Protein AF-A0A6B2E063-F1 (afdb_monomer_lite)

Sequence (108 aa):
MDTFAGAMVYAQRPEQPALLVTELGERGRWMVVFSTLERLAVHAGECDYFATTGADLLELVPPGIGLMVDPDDEHRFPILSRLAQPDVVARAWAQAGERRRREGSTTA

Foldseek 3Di:
DPPQQAAKKKAFQDPDGDFDWDQPDVVFIEGEIESDPVLVCVVPNDGDMDMDGSNVVVVPDAALYKYWYSCPDPPTDIDCVRNDDPVVVVVVVVVVVVVVVVVVVPDD

Secondary structure (DSSP, 8-state):
--TTTTSEEEEE--SSS----EE-GGG-EEEEEBSSHHHHHHHH-S--EEEEEHHHHHHHSPTTEEEEESTTSTT-EEE-TTSPPHHHHHHHHHHHHHHHHHHTTS--

pLDDT: mean 81.48, std 16.95, range [43.59, 97.88]

Radius of gyration: 17.64 Å; chains: 1; bounding box: 60×33×29 Å

Structure (mmCIF, N/CA/C/O backbone):
data_AF-A0A6B2E063-F1
#
_entry.id   AF-A0A6B2E063-F1
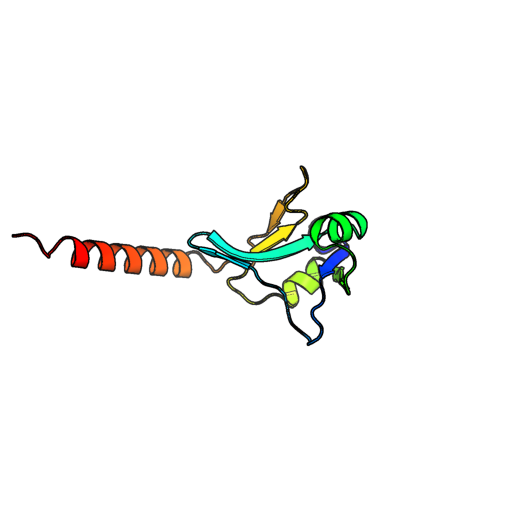#
loop_
_atom_site.group_PDB
_atom_site.id
_atom_site.type_symbol
_atom_site.label_atom_id
_atom_site.label_alt_id
_atom_site.label_comp_id
_atom_site.label_asym_id
_atom_site.label_entity_id
_atom_site.label_seq_id
_atom_site.pdbx_PDB_ins_code
_atom_site.Cartn_x
_atom_site.Cartn_y
_atom_site.Cartn_z
_atom_site.occupancy
_atom_site.B_iso_or_equiv
_atom_site.auth_seq_id
_atom_site.auth_comp_id
_atom_site.auth_asym_id
_atom_site.auth_atom_id
_atom_site.pdbx_PDB_model_num
ATOM 1 N N . MET A 1 1 ? 6.179 -21.708 -3.682 1.00 47.62 1 MET A N 1
ATOM 2 C CA . MET A 1 1 ? 6.403 -20.686 -2.640 1.00 47.62 1 MET A CA 1
ATOM 3 C C . MET A 1 1 ? 5.782 -19.402 -3.147 1.00 47.62 1 MET A C 1
ATOM 5 O O . MET A 1 1 ? 6.082 -19.046 -4.278 1.00 47.62 1 MET A O 1
ATOM 9 N N . ASP A 1 2 ? 4.878 -18.791 -2.377 1.00 69.12 2 ASP A N 1
ATOM 10 C CA . ASP A 1 2 ? 4.179 -17.550 -2.744 1.00 69.12 2 ASP A CA 1
ATOM 11 C C . ASP A 1 2 ? 5.189 -16.413 -2.942 1.00 69.12 2 ASP A C 1
ATOM 13 O O . ASP A 1 2 ? 5.689 -15.846 -1.971 1.00 69.12 2 ASP A O 1
ATOM 17 N N . THR A 1 3 ? 5.506 -16.088 -4.199 1.00 83.81 3 THR A N 1
ATOM 18 C CA . THR A 1 3 ? 6.478 -15.044 -4.567 1.00 83.81 3 THR A CA 1
ATOM 19 C C . THR A 1 3 ? 6.166 -13.707 -3.896 1.00 83.81 3 THR A C 1
ATOM 21 O O . THR A 1 3 ? 7.083 -13.007 -3.485 1.00 83.81 3 THR A O 1
ATOM 24 N N . PHE A 1 4 ? 4.883 -13.380 -3.726 1.00 87.88 4 PHE A N 1
ATOM 25 C CA . PHE A 1 4 ? 4.460 -12.170 -3.029 1.00 87.88 4 PHE A CA 1
ATOM 26 C C . PHE A 1 4 ? 4.702 -12.229 -1.516 1.00 87.88 4 PHE A C 1
ATOM 28 O O . PHE A 1 4 ? 5.192 -11.264 -0.942 1.00 87.88 4 PHE A O 1
ATOM 35 N N . ALA A 1 5 ? 4.380 -13.348 -0.859 1.00 90.50 5 ALA A N 1
ATOM 36 C CA . ALA A 1 5 ? 4.420 -13.445 0.601 1.00 90.50 5 ALA A CA 1
ATOM 37 C C . ALA A 1 5 ? 5.822 -13.161 1.172 1.00 90.50 5 ALA A C 1
ATOM 39 O O . ALA A 1 5 ? 5.945 -12.532 2.217 1.00 90.50 5 ALA A O 1
ATOM 40 N N . GLY A 1 6 ? 6.875 -13.585 0.467 1.00 93.88 6 GLY A N 1
ATOM 41 C CA . GLY A 1 6 ? 8.263 -13.319 0.858 1.00 93.88 6 GLY A CA 1
ATOM 42 C C . GLY A 1 6 ? 8.847 -12.003 0.334 1.00 93.88 6 GLY A C 1
ATOM 43 O O . GLY A 1 6 ? 9.971 -11.665 0.700 1.00 93.88 6 GLY A O 1
ATOM 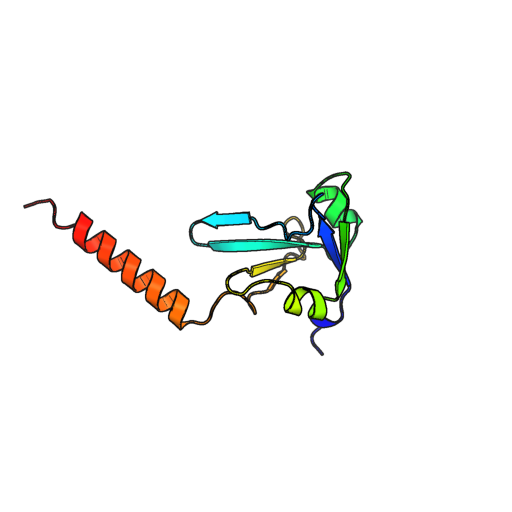44 N N . ALA A 1 7 ? 8.142 -11.278 -0.538 1.00 94.75 7 ALA A N 1
ATOM 45 C CA . ALA A 1 7 ? 8.648 -10.041 -1.119 1.00 94.75 7 ALA A CA 1
ATOM 46 C C . ALA A 1 7 ? 8.505 -8.873 -0.139 1.00 94.75 7 ALA A C 1
ATOM 48 O O . ALA A 1 7 ? 7.505 -8.771 0.574 1.00 94.75 7 ALA A O 1
ATOM 49 N N . MET A 1 8 ? 9.488 -7.973 -0.138 1.00 97.50 8 MET A N 1
ATOM 50 C CA . MET A 1 8 ? 9.347 -6.677 0.519 1.00 97.50 8 MET A CA 1
ATOM 51 C C . MET A 1 8 ? 8.434 -5.782 -0.309 1.00 97.50 8 MET A C 1
ATOM 53 O O . MET A 1 8 ? 8.571 -5.699 -1.528 1.00 97.50 8 MET A O 1
ATOM 57 N N . VAL A 1 9 ? 7.525 -5.103 0.376 1.00 97.31 9 VAL A N 1
ATOM 58 C CA . VAL A 1 9 ? 6.624 -4.118 -0.211 1.00 97.31 9 VAL A CA 1
ATOM 59 C C . VAL A 1 9 ? 6.670 -2.826 0.583 1.00 97.31 9 VAL A C 1
ATOM 61 O O . VAL A 1 9 ? 6.937 -2.818 1.788 1.00 97.31 9 VAL A O 1
ATOM 64 N N . TYR A 1 10 ? 6.391 -1.735 -0.115 1.00 97.88 10 TYR A N 1
ATOM 65 C CA . TYR A 1 10 ? 6.452 -0.376 0.394 1.00 97.88 10 TYR A CA 1
ATOM 66 C C . TYR A 1 10 ? 5.076 0.265 0.281 1.00 97.88 10 TYR A C 1
ATOM 68 O O . TYR A 1 10 ? 4.381 0.093 -0.719 1.00 97.88 10 TYR A O 1
ATOM 76 N N . ALA A 1 11 ? 4.674 1.014 1.298 1.00 96.81 11 ALA A N 1
ATOM 77 C CA . ALA A 1 11 ? 3.422 1.752 1.278 1.00 96.81 11 ALA A CA 1
ATOM 78 C C . ALA A 1 11 ? 3.593 3.097 1.973 1.00 96.81 11 ALA A C 1
ATOM 80 O O . ALA A 1 11 ? 4.364 3.222 2.929 1.00 96.81 11 ALA A O 1
ATOM 81 N N . GLN A 1 12 ? 2.850 4.094 1.497 1.00 97.00 12 GLN A N 1
ATOM 82 C CA . GLN A 1 12 ? 2.817 5.402 2.132 1.00 97.00 12 GLN A CA 1
ATOM 83 C C . GLN A 1 12 ? 2.294 5.265 3.567 1.00 97.00 12 GLN A C 1
ATOM 85 O O . GLN A 1 12 ? 1.286 4.601 3.829 1.00 97.00 12 GLN A O 1
ATOM 90 N N . ARG A 1 13 ? 2.998 5.908 4.497 1.00 95.38 13 ARG A N 1
ATOM 91 C CA . ARG A 1 13 ? 2.669 5.927 5.916 1.00 95.38 13 ARG A CA 1
ATOM 92 C C . ARG A 1 13 ? 2.036 7.277 6.258 1.00 95.38 13 ARG A C 1
ATOM 94 O O . ARG A 1 13 ? 2.720 8.294 6.171 1.00 95.38 13 ARG A O 1
ATOM 101 N N . PRO A 1 14 ? 0.757 7.316 6.662 1.00 92.12 14 PRO A N 1
ATOM 102 C CA . PRO A 1 14 ? 0.163 8.542 7.177 1.00 92.12 14 PRO A CA 1
ATOM 103 C C . PRO A 1 14 ? 0.799 8.945 8.517 1.00 92.12 14 PRO A C 1
ATOM 105 O O . PRO A 1 14 ? 1.411 8.124 9.205 1.00 92.12 14 PRO A O 1
ATOM 108 N N . GLU A 1 15 ? 0.637 10.214 8.906 1.00 91.19 15 GLU A N 1
ATOM 109 C CA . GLU A 1 15 ? 1.195 10.748 10.160 1.00 91.19 15 GLU A CA 1
ATOM 110 C C . GLU A 1 15 ? 0.744 9.943 11.388 1.00 91.19 15 GLU A C 1
ATOM 112 O O . GLU A 1 15 ? 1.546 9.626 12.268 1.00 91.19 15 GLU A O 1
ATOM 117 N N . GLN A 1 16 ? -0.540 9.574 11.425 1.00 90.88 16 GLN A N 1
ATOM 118 C CA . GLN A 1 16 ? -1.102 8.695 12.447 1.00 90.88 16 GLN A CA 1
ATOM 119 C C . GLN A 1 16 ? -1.030 7.231 11.993 1.00 90.88 16 GLN A C 1
ATOM 121 O O . GLN A 1 16 ? -1.259 6.967 10.813 1.00 90.88 16 GLN A O 1
ATOM 126 N N . PRO A 1 17 ? -0.781 6.262 12.897 1.00 86.88 17 PRO A N 1
ATOM 127 C CA . PRO A 1 17 ? -0.742 4.843 12.540 1.00 86.88 17 PRO A CA 1
ATOM 128 C C . PRO A 1 17 ? -2.057 4.361 11.904 1.00 86.88 17 PRO A C 1
ATOM 130 O O . PRO A 1 17 ? -3.053 4.151 12.595 1.00 86.88 17 PRO A O 1
ATOM 133 N N . ALA A 1 18 ? -2.058 4.189 10.582 1.00 88.38 18 ALA A N 1
ATOM 134 C CA . ALA A 1 18 ? -3.211 3.748 9.804 1.00 88.38 18 ALA A CA 1
ATOM 135 C C . ALA A 1 18 ? -2.780 3.165 8.447 1.00 88.38 18 ALA A C 1
ATOM 137 O O . ALA A 1 18 ? -1.668 3.407 7.977 1.00 88.38 18 ALA A O 1
ATOM 138 N N . LEU A 1 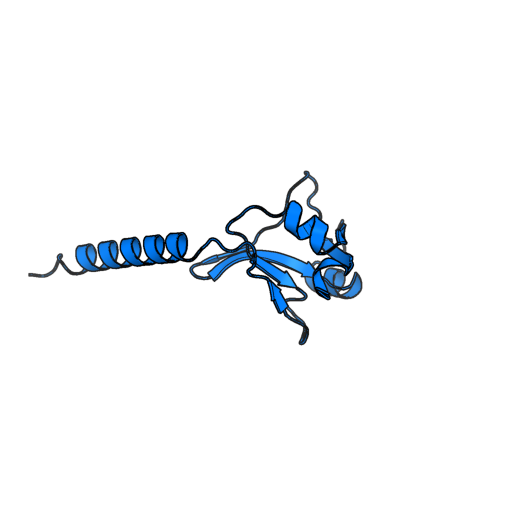19 ? -3.689 2.425 7.805 1.00 89.31 19 LEU A N 1
ATOM 139 C CA . LEU A 1 19 ? -3.553 2.005 6.410 1.00 89.31 19 LEU A CA 1
ATOM 140 C C . LEU A 1 19 ? -4.309 2.979 5.509 1.00 89.31 19 LEU A C 1
ATOM 142 O O . LEU A 1 19 ? -5.464 3.313 5.783 1.00 89.31 19 LEU A O 1
ATOM 146 N N . LEU A 1 20 ? -3.674 3.400 4.418 1.00 91.81 20 LEU A N 1
ATOM 147 C CA . LEU A 1 20 ? -4.319 4.216 3.396 1.00 91.81 20 LEU A CA 1
ATOM 148 C C . LEU A 1 20 ? -5.112 3.317 2.448 1.00 91.81 20 LEU A C 1
ATOM 150 O O . LEU A 1 20 ? -4.571 2.394 1.839 1.00 91.81 20 LEU A O 1
ATOM 154 N N . VAL A 1 21 ? -6.413 3.584 2.355 1.00 91.69 21 VAL A N 1
ATOM 155 C CA . VAL A 1 21 ? -7.368 2.781 1.592 1.00 91.69 21 VAL A CA 1
ATOM 156 C C . VAL A 1 21 ? -8.189 3.703 0.701 1.00 91.69 21 VAL A C 1
ATOM 158 O O . VAL A 1 21 ? -8.752 4.693 1.163 1.00 91.69 21 VAL A O 1
ATOM 161 N N . THR A 1 22 ? -8.278 3.355 -0.576 1.00 88.88 22 THR A N 1
ATOM 162 C CA . THR A 1 22 ? -9.081 4.039 -1.585 1.00 88.88 22 THR A CA 1
ATOM 163 C C . THR A 1 22 ? -10.381 3.276 -1.832 1.00 88.88 22 THR A C 1
ATOM 165 O O . THR A 1 22 ? -10.378 2.068 -2.075 1.00 88.88 22 THR A O 1
ATOM 168 N N . GLU A 1 23 ? -11.505 3.989 -1.799 1.00 86.94 23 GLU A N 1
ATOM 169 C CA . GLU A 1 23 ? -12.821 3.478 -2.193 1.00 86.94 23 GLU A CA 1
ATOM 170 C C . GLU A 1 23 ? -12.986 3.594 -3.717 1.00 86.94 23 GLU A C 1
ATOM 172 O O . GLU A 1 23 ? -12.953 4.696 -4.265 1.00 86.94 23 GLU A O 1
ATOM 177 N N . LEU A 1 24 ? -13.193 2.473 -4.413 1.00 81.00 24 LEU A N 1
ATOM 178 C CA . LEU A 1 24 ? -13.365 2.421 -5.872 1.00 81.00 24 LEU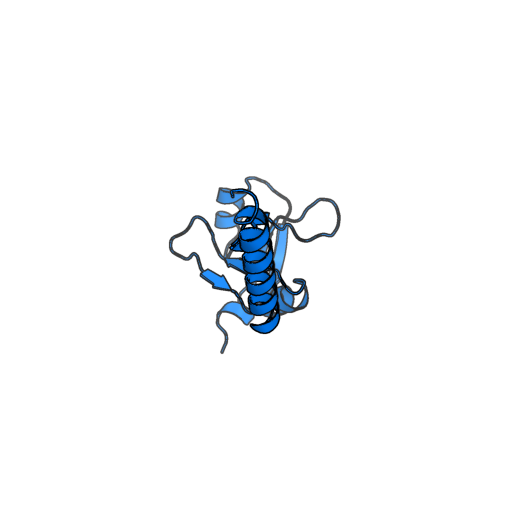 A CA 1
ATOM 179 C C . LEU A 1 24 ? -14.788 2.001 -6.277 1.00 81.00 24 LEU A C 1
ATOM 181 O O . LEU A 1 24 ? -14.983 1.171 -7.170 1.00 81.00 24 LEU A O 1
ATOM 185 N N . GLY A 1 25 ? -15.798 2.567 -5.613 1.00 79.81 25 GLY A N 1
ATOM 186 C CA . GLY A 1 25 ? -17.210 2.288 -5.894 1.00 79.81 25 GLY A CA 1
ATOM 187 C C . GLY A 1 25 ? -17.528 0.790 -5.825 1.00 79.81 25 GLY A C 1
ATOM 188 O O . GLY A 1 25 ? -17.185 0.120 -4.853 1.00 79.81 25 GLY A O 1
ATOM 189 N N . GLU A 1 26 ? -18.135 0.239 -6.881 1.00 77.88 26 GLU A N 1
ATOM 190 C CA . GLU A 1 26 ? -18.478 -1.193 -6.966 1.00 77.88 26 GLU A CA 1
ATOM 191 C C . GLU A 1 26 ? -17.260 -2.129 -6.909 1.00 77.88 26 GLU A C 1
ATOM 193 O O . GLU A 1 26 ? -17.404 -3.313 -6.609 1.00 77.88 26 GLU A O 1
ATOM 198 N N . ARG A 1 27 ? -16.049 -1.617 -7.166 1.00 74.25 27 ARG A N 1
ATOM 199 C CA . ARG A 1 27 ? -14.810 -2.404 -7.086 1.00 74.25 27 ARG A CA 1
ATOM 200 C C . ARG A 1 27 ? -14.318 -2.570 -5.649 1.00 74.25 27 ARG A C 1
ATOM 202 O O . ARG A 1 27 ? -13.369 -3.318 -5.433 1.00 74.25 27 ARG A O 1
ATOM 209 N N . GLY A 1 28 ? -14.956 -1.918 -4.679 1.00 85.44 28 GLY A N 1
ATOM 210 C CA . GLY A 1 28 ? -14.649 -2.046 -3.260 1.00 85.44 28 GLY A CA 1
ATOM 211 C C . GLY A 1 28 ? -13.443 -1.221 -2.819 1.00 85.44 28 GLY A C 1
ATOM 212 O O . GLY A 1 28 ? -13.092 -0.215 -3.435 1.00 85.44 28 GLY A O 1
ATOM 213 N N . ARG A 1 29 ? -12.827 -1.662 -1.722 1.00 88.81 29 ARG A N 1
ATOM 214 C CA . ARG A 1 29 ? -11.767 -0.951 -1.003 1.00 88.81 29 ARG A CA 1
ATOM 215 C C . ARG A 1 29 ? -10.403 -1.505 -1.333 1.00 88.81 29 ARG A C 1
ATOM 217 O O . ARG A 1 29 ? -10.217 -2.719 -1.268 1.00 88.81 29 ARG A O 1
ATOM 224 N N . TRP A 1 30 ? -9.458 -0.622 -1.622 1.00 91.44 30 TRP A N 1
ATOM 225 C CA . TRP A 1 30 ? -8.131 -1.004 -2.080 1.00 91.44 30 TRP A CA 1
ATOM 226 C C . TRP A 1 30 ? -7.048 -0.253 -1.340 1.00 91.44 30 TRP A C 1
ATOM 228 O O . TRP A 1 30 ? -7.081 0.967 -1.256 1.00 91.44 30 TRP A O 1
ATOM 238 N N . MET A 1 31 ? -6.065 -0.988 -0.845 1.00 94.38 31 MET A N 1
ATOM 239 C CA . MET A 1 31 ? -4.799 -0.417 -0.422 1.00 94.38 31 MET A CA 1
ATOM 240 C C . MET A 1 31 ? -3.773 -0.621 -1.537 1.00 94.38 31 MET A C 1
ATOM 242 O O . MET A 1 31 ? -3.704 -1.686 -2.153 1.00 94.38 31 MET A O 1
ATOM 246 N N . VAL A 1 32 ? -2.991 0.418 -1.804 1.00 95.44 32 VAL A N 1
ATOM 247 C CA . VAL A 1 32 ? -1.932 0.406 -2.811 1.00 95.44 32 VAL A CA 1
ATOM 248 C C . VAL A 1 32 ? -0.596 0.153 -2.131 1.00 95.44 32 VAL A C 1
ATOM 250 O O . VAL A 1 32 ? -0.291 0.779 -1.115 1.00 95.44 32 VAL A O 1
ATOM 253 N N . VAL A 1 33 ? 0.196 -0.749 -2.704 1.00 96.81 33 VAL A N 1
ATOM 254 C CA . VAL A 1 33 ? 1.567 -1.029 -2.275 1.00 96.81 33 VAL A CA 1
ATOM 255 C C . VAL A 1 33 ? 2.494 -1.135 -3.474 1.00 96.81 33 VAL A C 1
ATOM 257 O O . VAL A 1 33 ? 2.055 -1.374 -4.598 1.00 96.81 33 VAL A O 1
ATOM 260 N N . PHE A 1 34 ? 3.783 -0.963 -3.230 1.00 97.56 34 PHE A N 1
ATOM 261 C CA . PHE A 1 34 ? 4.793 -0.865 -4.269 1.00 97.56 34 PHE A CA 1
ATOM 262 C C . PHE A 1 34 ? 5.884 -1.895 -4.052 1.00 97.56 34 PHE A C 1
ATOM 264 O O . PHE A 1 34 ? 6.260 -2.183 -2.915 1.00 97.56 34 PHE A O 1
ATOM 271 N N . SER A 1 35 ? 6.405 -2.444 -5.143 1.00 96.06 35 SER A N 1
ATOM 272 C CA . SER A 1 35 ? 7.532 -3.380 -5.092 1.00 96.06 35 SER A CA 1
ATOM 273 C C . SER A 1 35 ? 8.879 -2.682 -4.886 1.00 96.06 35 SER A C 1
ATOM 275 O O . SER A 1 35 ? 9.834 -3.328 -4.459 1.00 96.06 35 SER A O 1
ATOM 277 N N . THR A 1 36 ? 8.965 -1.370 -5.143 1.00 96.62 36 THR A N 1
ATOM 278 C CA . THR A 1 36 ? 10.176 -0.568 -4.913 1.00 96.62 36 THR A CA 1
ATOM 279 C C . THR A 1 36 ? 9.854 0.835 -4.387 1.00 96.62 36 THR A C 1
ATOM 281 O O . THR A 1 36 ? 8.731 1.329 -4.526 1.00 96.62 36 THR A O 1
ATOM 284 N N . LEU A 1 37 ? 10.853 1.499 -3.795 1.00 97.38 37 LEU A N 1
ATOM 285 C CA . LEU A 1 37 ? 10.729 2.883 -3.321 1.00 97.38 37 LEU A CA 1
ATOM 286 C C . LEU A 1 37 ? 10.590 3.883 -4.470 1.00 97.38 37 LEU A C 1
ATOM 288 O O . LEU A 1 37 ? 9.882 4.875 -4.333 1.00 97.38 37 LEU A O 1
ATOM 292 N N . GLU A 1 38 ? 11.224 3.623 -5.611 1.00 96.25 38 GLU A N 1
ATOM 293 C CA . GLU A 1 38 ? 11.126 4.473 -6.798 1.00 96.25 38 GLU A CA 1
ATOM 294 C C . GLU A 1 38 ? 9.689 4.506 -7.319 1.00 96.25 38 GLU A C 1
ATOM 296 O O . GLU A 1 38 ? 9.171 5.577 -7.626 1.00 96.25 38 GLU A O 1
ATOM 301 N N . ARG A 1 39 ? 9.012 3.350 -7.359 1.00 96.31 39 ARG A N 1
ATOM 302 C CA . ARG A 1 39 ? 7.603 3.265 -7.767 1.00 96.31 39 ARG A CA 1
ATOM 303 C C . ARG A 1 39 ? 6.683 4.003 -6.796 1.00 96.31 39 ARG A C 1
ATOM 305 O O . ARG A 1 39 ? 5.795 4.726 -7.242 1.00 96.31 39 ARG A O 1
ATOM 312 N N . LEU A 1 40 ? 6.938 3.891 -5.489 1.00 97.31 40 LEU A N 1
ATOM 313 C CA . LEU A 1 40 ? 6.229 4.682 -4.479 1.00 97.31 40 LEU A CA 1
ATOM 314 C C . LEU A 1 40 ? 6.441 6.189 -4.697 1.00 97.31 40 LEU A C 1
ATOM 316 O O . LEU A 1 40 ? 5.472 6.941 -4.701 1.00 97.31 40 LEU A O 1
ATOM 320 N N . ALA A 1 41 ? 7.683 6.628 -4.912 1.00 96.00 41 ALA A N 1
ATOM 321 C CA . ALA A 1 41 ? 8.009 8.038 -5.109 1.00 96.00 41 ALA A CA 1
ATOM 322 C C . ALA A 1 41 ? 7.392 8.613 -6.395 1.00 96.00 41 ALA A C 1
ATOM 324 O O . ALA A 1 41 ? 6.940 9.755 -6.401 1.00 96.00 41 ALA A O 1
ATOM 325 N N . VAL A 1 42 ? 7.322 7.825 -7.473 1.00 95.50 42 VAL A N 1
ATOM 326 C CA . VAL A 1 42 ? 6.624 8.220 -8.709 1.00 95.50 42 VAL A CA 1
ATOM 327 C C . VAL A 1 42 ? 5.125 8.411 -8.464 1.00 95.50 42 VAL A C 1
ATOM 329 O O . VAL A 1 42 ? 4.542 9.350 -9.001 1.00 95.50 42 VAL A O 1
ATOM 332 N N . HIS A 1 43 ? 4.507 7.555 -7.646 1.00 93.94 43 HIS A N 1
ATOM 333 C CA . HIS A 1 43 ? 3.073 7.612 -7.364 1.00 93.94 43 HIS A CA 1
ATOM 334 C C . HIS A 1 43 ? 2.688 8.718 -6.369 1.00 93.94 43 HIS A C 1
ATOM 336 O O . HIS A 1 43 ? 1.749 9.473 -6.607 1.00 93.94 43 HIS A O 1
ATOM 342 N N . ALA A 1 44 ? 3.386 8.794 -5.234 1.00 94.31 44 ALA A N 1
ATOM 343 C CA . ALA A 1 44 ? 3.007 9.626 -4.089 1.00 94.31 44 ALA A CA 1
ATOM 344 C C . ALA A 1 44 ? 3.881 10.879 -3.910 1.00 94.31 44 ALA A C 1
ATOM 346 O O . ALA A 1 44 ? 3.562 11.726 -3.076 1.00 94.31 44 ALA A O 1
ATOM 347 N N . GLY A 1 45 ? 4.973 11.011 -4.670 1.00 95.69 45 GLY A N 1
ATOM 348 C CA . GLY A 1 45 ? 6.007 12.010 -4.411 1.00 95.69 45 GLY A CA 1
ATOM 349 C C . GLY A 1 45 ? 6.841 11.681 -3.168 1.00 95.69 45 GLY A C 1
ATOM 350 O O . GLY A 1 45 ? 6.896 10.538 -2.707 1.00 95.69 45 GLY A O 1
ATOM 351 N N . GLU A 1 46 ? 7.509 12.698 -2.619 1.00 94.94 46 GLU A N 1
ATOM 352 C CA . GLU A 1 46 ? 8.207 12.580 -1.336 1.00 94.94 46 GLU A CA 1
ATOM 353 C C . GLU A 1 46 ? 7.191 12.315 -0.217 1.00 94.94 46 GLU A C 1
ATOM 355 O O . GLU A 1 46 ? 6.259 13.093 -0.005 1.00 94.94 46 GLU A O 1
ATOM 360 N N . CYS A 1 47 ? 7.350 11.194 0.486 1.00 95.56 47 CYS A N 1
ATOM 361 C CA . CYS A 1 47 ? 6.458 10.806 1.566 1.00 95.56 47 CYS A CA 1
ATOM 362 C C . CYS A 1 47 ? 7.165 9.939 2.608 1.00 95.56 47 CYS A C 1
ATOM 364 O O . CYS A 1 47 ? 8.148 9.250 2.325 1.00 95.56 47 CYS A O 1
ATOM 366 N N . ASP A 1 48 ? 6.601 9.929 3.813 1.00 97.06 48 ASP A N 1
ATOM 367 C CA . ASP A 1 48 ? 6.897 8.889 4.783 1.00 97.06 48 ASP A CA 1
ATOM 368 C C . ASP A 1 48 ? 6.341 7.550 4.297 1.00 97.06 48 ASP A C 1
ATOM 370 O O . ASP A 1 48 ? 5.238 7.465 3.748 1.00 97.06 48 ASP A O 1
ATOM 374 N N . TYR A 1 49 ? 7.087 6.481 4.556 1.00 97.31 49 TYR A N 1
ATOM 375 C CA . TYR A 1 49 ? 6.704 5.132 4.165 1.00 97.31 49 TYR A CA 1
ATOM 376 C C . TYR A 1 49 ? 6.928 4.138 5.297 1.00 97.31 49 TYR A C 1
ATOM 378 O O . TYR A 1 49 ? 7.633 4.401 6.275 1.00 97.31 49 TYR A O 1
ATOM 386 N N . PHE A 1 50 ? 6.318 2.971 5.150 1.00 96.25 50 PHE A N 1
ATOM 387 C CA . PHE A 1 50 ? 6.729 1.775 5.866 1.00 96.25 50 PHE A CA 1
ATOM 388 C C . PHE A 1 50 ? 7.047 0.667 4.867 1.00 96.25 50 PHE A C 1
ATOM 390 O O . PHE A 1 50 ? 6.579 0.680 3.726 1.00 96.25 50 PHE A O 1
ATOM 397 N N . ALA A 1 51 ? 7.864 -0.282 5.310 1.00 97.44 51 ALA A N 1
ATOM 398 C CA . ALA A 1 51 ? 8.237 -1.454 4.541 1.00 97.44 51 ALA A CA 1
ATOM 399 C C . ALA A 1 51 ? 7.959 -2.705 5.370 1.00 97.44 51 ALA A C 1
ATOM 401 O O . ALA A 1 51 ? 8.219 -2.733 6.574 1.00 97.44 51 ALA A O 1
ATOM 402 N N . THR A 1 52 ? 7.418 -3.733 4.733 1.00 96.88 52 THR A N 1
ATOM 403 C CA . THR A 1 52 ? 7.124 -5.013 5.382 1.00 96.88 52 THR A CA 1
ATOM 404 C C . THR A 1 52 ? 7.096 -6.132 4.341 1.00 96.88 52 THR A C 1
ATOM 406 O O . THR A 1 52 ? 7.179 -5.856 3.142 1.00 96.88 52 THR A O 1
ATOM 409 N N . THR A 1 53 ? 7.016 -7.389 4.772 1.00 96.81 53 THR A N 1
ATOM 410 C CA . THR A 1 53 ? 6.854 -8.510 3.840 1.00 96.81 53 THR A CA 1
ATOM 411 C C . THR A 1 53 ? 5.411 -8.594 3.345 1.00 96.81 53 THR A C 1
ATOM 413 O O . THR A 1 53 ? 4.484 -8.137 4.015 1.00 96.81 53 THR A O 1
ATOM 416 N N . GLY A 1 54 ? 5.182 -9.208 2.185 1.00 94.81 54 GLY A N 1
ATOM 417 C CA . GLY A 1 54 ? 3.824 -9.461 1.704 1.00 94.81 54 GLY A CA 1
ATOM 418 C C . GLY A 1 54 ? 2.995 -10.308 2.678 1.00 94.81 54 GLY A C 1
ATOM 419 O O . GLY A 1 54 ? 1.795 -10.077 2.812 1.00 94.81 54 GLY A O 1
ATOM 420 N N . ALA A 1 55 ? 3.618 -11.254 3.390 1.00 94.19 55 ALA A N 1
ATOM 421 C CA . ALA A 1 55 ? 2.960 -12.070 4.409 1.00 94.19 55 ALA A CA 1
ATOM 422 C C . ALA A 1 55 ? 2.492 -11.229 5.606 1.00 94.19 55 ALA A C 1
ATOM 424 O O . ALA A 1 55 ? 1.316 -11.281 5.964 1.00 94.19 55 ALA A O 1
ATOM 425 N N . ASP A 1 56 ? 3.380 -10.408 6.165 1.00 94.62 56 ASP A N 1
ATOM 426 C CA . ASP A 1 56 ? 3.055 -9.535 7.297 1.00 94.62 56 ASP A CA 1
ATOM 427 C C . ASP A 1 56 ? 2.023 -8.474 6.894 1.00 94.62 56 ASP A C 1
ATOM 429 O O . ASP A 1 56 ? 1.062 -8.215 7.620 1.00 94.62 56 ASP A O 1
ATOM 433 N N . LEU A 1 57 ? 2.171 -7.885 5.699 1.00 93.50 57 LEU A N 1
ATOM 434 C CA . LEU A 1 57 ? 1.196 -6.939 5.165 1.00 93.50 57 LEU A CA 1
ATOM 435 C C . LEU A 1 57 ? -0.174 -7.581 5.042 1.00 93.50 57 LEU A C 1
ATOM 437 O O . LEU A 1 57 ? -1.173 -6.935 5.365 1.00 93.50 57 LEU A O 1
ATOM 441 N N . LEU A 1 58 ? -0.220 -8.829 4.557 1.00 91.38 58 LEU A N 1
ATOM 442 C CA . LEU A 1 58 ? -1.437 -9.603 4.632 1.00 91.38 58 LEU A CA 1
ATOM 443 C C . LEU A 1 58 ? -1.834 -9.616 6.099 1.00 91.38 58 LEU A C 1
ATOM 445 O O . LEU A 1 58 ? -2.745 -8.888 6.397 1.00 91.38 58 LEU A O 1
ATOM 449 N N . GLU A 1 59 ? -1.192 -10.230 7.077 1.00 90.00 59 GLU A N 1
ATOM 450 C CA . GLU A 1 59 ? -1.682 -10.220 8.481 1.00 90.00 59 GLU A CA 1
ATOM 451 C C . GLU A 1 59 ? -2.257 -8.884 9.035 1.00 90.00 59 GLU A C 1
ATOM 453 O O . GLU A 1 59 ? -3.292 -8.915 9.701 1.00 90.00 59 GLU A O 1
ATOM 458 N N . LEU A 1 60 ? -1.706 -7.726 8.652 1.00 89.25 60 LEU A N 1
ATOM 459 C CA . LEU A 1 60 ? -2.191 -6.389 9.026 1.00 89.25 60 LEU A CA 1
ATOM 460 C C . LEU A 1 60 ? -3.476 -5.897 8.325 1.00 89.25 60 LEU A C 1
ATOM 462 O O . LEU A 1 60 ? -4.249 -5.144 8.920 1.00 89.25 60 LEU A O 1
ATOM 466 N N . VAL A 1 61 ? -3.711 -6.248 7.058 1.00 89.38 61 VAL A N 1
ATOM 467 C CA . VAL A 1 61 ? -4.808 -5.651 6.268 1.00 89.38 61 VAL A CA 1
ATOM 468 C C . VAL A 1 61 ? -6.197 -6.153 6.736 1.00 89.38 61 VAL A C 1
ATOM 470 O O . VAL A 1 61 ? -6.448 -7.352 6.824 1.00 89.38 61 VAL A O 1
ATOM 473 N N . PRO A 1 62 ? -7.180 -5.285 7.007 1.00 85.69 62 PRO A N 1
ATOM 474 C CA . PRO A 1 62 ? -8.512 -5.756 7.385 1.00 85.69 62 PRO A CA 1
ATOM 475 C C . PRO A 1 62 ? -9.208 -6.585 6.281 1.00 85.69 62 PRO A C 1
ATOM 477 O O . PRO A 1 62 ? -8.997 -6.339 5.090 1.00 85.69 62 PRO A O 1
ATOM 480 N N . PRO A 1 63 ? -10.091 -7.538 6.634 1.00 84.06 63 PRO A N 1
ATOM 481 C CA . PRO A 1 63 ? -10.962 -8.195 5.662 1.00 84.06 63 PRO A CA 1
ATOM 482 C C . PRO A 1 63 ? -11.829 -7.197 4.876 1.00 84.06 63 PRO A C 1
ATOM 484 O O . PRO A 1 63 ? -12.261 -6.161 5.387 1.00 84.06 63 PRO A O 1
ATOM 487 N N . GLY A 1 64 ? -12.133 -7.533 3.625 1.00 83.81 64 GLY A N 1
ATOM 488 C CA . GLY A 1 64 ? -12.877 -6.680 2.698 1.00 83.81 64 GLY A CA 1
ATOM 489 C C . GLY A 1 64 ? -12.051 -5.543 2.089 1.00 83.81 64 GLY A C 1
ATOM 490 O O . GLY A 1 64 ? -12.647 -4.576 1.617 1.00 83.81 64 GLY A O 1
ATOM 491 N N . ILE A 1 65 ? -10.718 -5.637 2.127 1.00 87.94 65 ILE A N 1
ATOM 492 C CA . ILE A 1 65 ? -9.788 -4.707 1.474 1.00 87.94 65 ILE A CA 1
ATOM 493 C C . ILE A 1 65 ? -8.886 -5.516 0.540 1.00 87.94 65 ILE A C 1
ATOM 495 O O . ILE A 1 65 ? -8.245 -6.476 0.966 1.00 87.94 65 ILE A O 1
ATOM 499 N N . GLY A 1 66 ? -8.874 -5.153 -0.740 1.00 90.94 66 GLY A N 1
ATOM 500 C CA . GLY A 1 66 ? -7.941 -5.691 -1.725 1.00 90.94 66 GLY A CA 1
ATOM 501 C C . GLY A 1 66 ? -6.599 -4.970 -1.666 1.00 90.94 66 GLY A C 1
ATOM 502 O O . GLY A 1 66 ? -6.527 -3.816 -1.243 1.00 90.94 66 GLY A O 1
ATOM 503 N N . LEU A 1 67 ? -5.542 -5.639 -2.118 1.00 92.69 67 LEU A N 1
ATOM 504 C CA . LEU A 1 67 ? -4.240 -5.007 -2.318 1.00 92.69 67 LEU A CA 1
ATOM 505 C C . LEU A 1 67 ? -3.961 -4.859 -3.809 1.00 92.69 67 LEU A C 1
ATOM 507 O O . LEU A 1 67 ? -4.155 -5.803 -4.573 1.00 92.69 67 LEU A O 1
ATOM 511 N N . MET A 1 68 ? -3.505 -3.681 -4.217 1.00 94.12 68 MET A N 1
ATOM 512 C CA . MET A 1 68 ? -3.002 -3.429 -5.562 1.00 94.12 68 MET A CA 1
ATOM 513 C C . MET A 1 68 ? -1.499 -3.197 -5.484 1.00 94.12 68 MET A C 1
ATOM 515 O O . MET A 1 68 ? -1.067 -2.218 -4.880 1.00 94.12 68 MET A O 1
ATOM 519 N N . VAL A 1 69 ? -0.719 -4.090 -6.089 1.00 94.69 69 VAL A N 1
ATOM 520 C CA . VAL A 1 69 ? 0.727 -3.905 -6.239 1.00 94.69 69 VAL A CA 1
ATOM 521 C C . VAL A 1 69 ? 0.983 -3.097 -7.508 1.00 94.69 69 VAL A C 1
ATOM 523 O O . VAL A 1 69 ? 0.437 -3.455 -8.549 1.00 94.69 69 VAL A O 1
ATOM 526 N N . ASP A 1 70 ? 1.785 -2.033 -7.413 1.00 95.12 70 ASP A N 1
ATOM 527 C CA . ASP A 1 70 ? 2.278 -1.205 -8.529 1.00 95.12 70 ASP A CA 1
ATOM 528 C C . ASP A 1 70 ? 1.181 -0.762 -9.529 1.00 95.12 70 ASP A C 1
ATOM 530 O O . ASP A 1 70 ? 1.182 -1.174 -10.689 1.00 95.12 70 ASP A O 1
ATOM 534 N N . PRO A 1 71 ? 0.206 0.069 -9.110 1.00 91.69 71 PRO A N 1
ATOM 535 C CA . PRO A 1 71 ? -0.998 0.373 -9.892 1.00 91.69 71 PRO A CA 1
ATOM 536 C C . PRO A 1 71 ? -0.750 1.075 -11.235 1.00 91.69 71 PRO A C 1
ATOM 538 O O . PRO A 1 71 ? -1.574 0.923 -12.141 1.00 91.69 71 PRO A O 1
ATOM 541 N N . ASP A 1 72 ? 0.350 1.820 -11.355 1.00 89.06 72 ASP A N 1
ATOM 542 C CA . ASP A 1 72 ? 0.685 2.642 -12.526 1.00 89.06 72 ASP A CA 1
ATOM 543 C C . ASP A 1 72 ? 1.712 1.980 -13.461 1.00 89.06 72 ASP A C 1
ATOM 545 O O . ASP A 1 72 ? 2.178 2.603 -14.412 1.00 89.06 72 ASP A O 1
ATOM 549 N N . ASP A 1 73 ? 2.075 0.721 -13.200 1.00 88.56 73 ASP A N 1
ATOM 550 C CA . ASP A 1 73 ? 3.113 -0.015 -13.926 1.00 88.56 73 ASP A CA 1
ATOM 551 C C . ASP A 1 73 ? 2.524 -1.242 -14.655 1.00 88.56 73 ASP A C 1
ATOM 553 O O . ASP A 1 73 ? 1.452 -1.749 -14.314 1.00 88.56 73 ASP A O 1
ATOM 557 N N . GLU A 1 74 ? 3.230 -1.761 -15.662 1.00 81.94 74 GLU A N 1
ATOM 558 C CA . GLU A 1 74 ? 2.869 -3.025 -16.322 1.00 81.94 74 GLU A CA 1
ATOM 559 C C . GLU A 1 74 ? 2.864 -4.217 -15.351 1.00 81.94 74 GLU A C 1
ATOM 561 O O . GLU A 1 74 ? 2.117 -5.177 -15.545 1.00 81.94 74 GLU A O 1
ATOM 566 N N . HIS A 1 75 ? 3.641 -4.124 -14.268 1.00 80.50 75 HIS A N 1
ATOM 567 C CA . HIS A 1 75 ? 3.718 -5.108 -13.190 1.00 80.50 75 HIS A CA 1
ATOM 568 C C . HIS A 1 75 ? 2.510 -5.074 -12.240 1.00 80.50 75 HIS A C 1
ATOM 570 O O . HIS A 1 75 ? 2.527 -5.750 -11.208 1.00 80.50 75 HIS A O 1
ATOM 576 N N . ARG A 1 76 ? 1.457 -4.314 -12.569 1.00 88.44 76 ARG A N 1
ATOM 577 C CA . ARG A 1 76 ? 0.262 -4.198 -11.738 1.00 88.44 76 ARG A CA 1
ATOM 578 C C . ARG A 1 76 ? -0.348 -5.560 -11.425 1.00 88.44 76 ARG A C 1
ATOM 580 O O . ARG A 1 76 ? -0.823 -6.261 -12.323 1.00 88.44 76 ARG A O 1
ATOM 587 N N . PHE A 1 77 ? -0.460 -5.877 -10.139 1.00 87.94 77 PHE A N 1
ATOM 588 C CA . PHE A 1 77 ? -0.978 -7.167 -9.692 1.00 87.94 77 PHE A CA 1
ATOM 589 C C . PHE A 1 77 ? -1.978 -7.025 -8.532 1.00 87.94 77 PHE A C 1
ATOM 591 O O . PHE A 1 77 ? -1.601 -6.579 -7.444 1.00 87.94 77 PHE A O 1
ATOM 598 N N . PRO A 1 78 ? -3.257 -7.403 -8.724 1.00 89.94 78 PRO A N 1
ATOM 599 C CA . PRO A 1 78 ? -4.241 -7.386 -7.651 1.00 89.94 78 PRO A CA 1
ATOM 600 C C . PRO A 1 78 ? -4.138 -8.642 -6.778 1.00 89.94 78 PRO A C 1
ATOM 602 O O . PRO A 1 78 ? -4.141 -9.769 -7.273 1.00 89.94 78 PRO A O 1
ATOM 605 N N . ILE A 1 79 ? -4.150 -8.456 -5.461 1.00 87.31 79 ILE A N 1
ATOM 606 C CA . ILE A 1 79 ? -4.194 -9.533 -4.471 1.00 87.31 79 ILE A CA 1
ATOM 607 C C . ILE A 1 79 ? -5.534 -9.469 -3.754 1.00 87.31 79 ILE A C 1
ATOM 609 O O . ILE A 1 79 ? -5.841 -8.533 -3.012 1.00 87.31 79 ILE A O 1
ATOM 613 N N . LEU A 1 80 ? -6.346 -10.495 -4.006 1.00 77.62 80 LEU A N 1
ATOM 614 C CA . LEU A 1 80 ? -7.741 -10.557 -3.576 1.00 77.62 80 LEU A CA 1
ATOM 615 C C . LEU A 1 80 ? -7.952 -11.413 -2.328 1.00 77.62 80 LEU A C 1
ATOM 617 O O . LEU A 1 80 ? -9.086 -11.537 -1.882 1.00 77.62 80 LEU A O 1
ATOM 621 N N . SER A 1 81 ? -6.893 -11.984 -1.745 1.00 71.19 81 SER A N 1
ATOM 622 C CA . SER A 1 81 ? -6.963 -12.940 -0.625 1.00 71.19 81 SER A CA 1
ATOM 623 C C . SER A 1 81 ? -7.725 -12.417 0.600 1.00 71.19 81 SER A C 1
ATOM 625 O 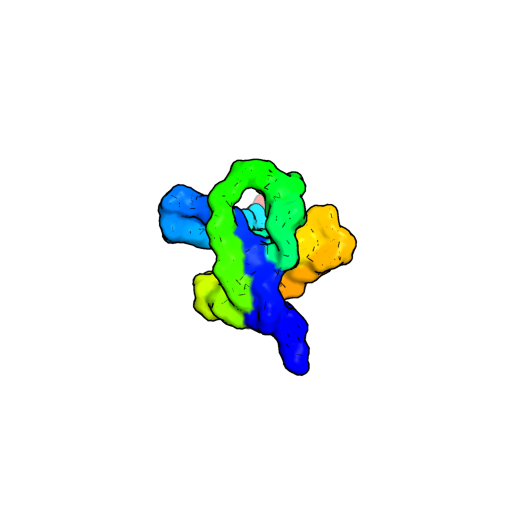O . SER A 1 81 ? -8.118 -13.190 1.469 1.00 71.19 81 SER A O 1
ATOM 627 N N . ARG A 1 82 ? -7.937 -11.098 0.667 1.00 68.50 82 ARG A N 1
ATOM 628 C CA . ARG A 1 82 ? -8.666 -10.393 1.722 1.00 68.50 82 ARG A CA 1
ATOM 629 C C . ARG A 1 82 ? -9.985 -9.777 1.297 1.00 68.50 82 ARG A C 1
ATOM 631 O O . ARG A 1 82 ? -10.743 -9.375 2.177 1.00 68.50 82 ARG A O 1
ATOM 638 N N . LEU A 1 83 ? -10.298 -9.708 0.006 1.00 63.12 83 LEU A N 1
ATOM 639 C CA . LEU A 1 83 ? -11.635 -9.325 -0.437 1.00 63.12 83 LEU A CA 1
ATOM 640 C C . LEU A 1 83 ? -12.588 -10.447 -0.019 1.00 63.12 83 LEU A C 1
ATOM 642 O O . LEU A 1 83 ? -12.324 -11.622 -0.255 1.00 63.12 83 LEU A O 1
ATOM 646 N N . ALA A 1 84 ? -13.625 -10.080 0.729 1.00 56.09 84 ALA A N 1
ATOM 647 C CA . ALA A 1 84 ? -14.423 -11.017 1.506 1.00 56.09 84 ALA A CA 1
ATOM 648 C C . ALA A 1 84 ? -15.006 -12.169 0.667 1.00 56.09 84 ALA A C 1
ATOM 650 O O . ALA A 1 84 ? -15.260 -12.039 -0.530 1.00 56.09 84 ALA A O 1
ATOM 651 N N . GLN A 1 85 ? -15.239 -13.289 1.352 1.00 60.38 85 GLN A N 1
ATOM 652 C CA . GLN A 1 85 ? -15.715 -14.555 0.802 1.00 60.38 85 GLN A CA 1
ATOM 653 C C . GLN A 1 85 ? -16.988 -14.420 -0.065 1.00 60.38 85 GLN A C 1
ATOM 655 O O . GLN A 1 85 ? -17.776 -13.490 0.145 1.00 60.38 85 GLN A O 1
ATOM 660 N N . PRO A 1 86 ? -17.225 -15.374 -0.993 1.00 53.16 86 PRO A N 1
ATOM 661 C CA . PRO A 1 86 ? -18.323 -15.361 -1.971 1.00 53.16 86 PRO A CA 1
ATOM 662 C C . PRO A 1 86 ? -19.700 -14.984 -1.411 1.00 53.16 86 PRO A C 1
ATOM 664 O O . PRO A 1 86 ? -20.501 -14.350 -2.092 1.00 53.16 86 PRO A O 1
ATOM 667 N N . ASP A 1 87 ? -19.962 -15.313 -0.152 1.00 55.59 87 ASP A N 1
ATOM 668 C CA . ASP A 1 87 ? -21.244 -15.103 0.522 1.00 55.59 87 ASP A CA 1
ATOM 669 C C . ASP A 1 87 ? -21.524 -13.621 0.819 1.00 55.59 87 ASP A C 1
ATOM 671 O O . ASP A 1 87 ? -22.674 -13.169 0.806 1.00 55.59 87 ASP A O 1
ATOM 675 N N . VAL A 1 88 ? -20.469 -12.835 1.050 1.00 55.56 88 VAL A N 1
ATOM 676 C CA . VAL A 1 88 ? -20.554 -11.380 1.241 1.00 55.56 88 VAL A CA 1
ATOM 677 C C . VAL A 1 88 ? -20.869 -10.700 -0.089 1.00 55.56 88 VAL A C 1
ATOM 679 O O . VAL A 1 88 ? -21.721 -9.811 -0.144 1.00 55.56 88 VAL A O 1
ATOM 682 N N . VAL A 1 89 ? -20.262 -11.188 -1.173 1.00 52.66 89 VAL A N 1
ATOM 683 C CA . VAL A 1 89 ? -20.552 -10.754 -2.544 1.00 52.66 89 VAL A CA 1
ATOM 684 C C . VAL A 1 89 ? -21.995 -11.115 -2.915 1.00 52.66 89 VAL A C 1
ATOM 686 O O . VAL A 1 89 ? -22.752 -10.253 -3.355 1.00 52.66 89 VAL A O 1
ATOM 689 N N . ALA A 1 90 ? -22.428 -12.348 -2.647 1.00 56.34 90 ALA A N 1
ATOM 690 C CA . ALA A 1 90 ? -23.790 -12.808 -2.919 1.00 56.34 90 ALA A CA 1
ATOM 691 C C . ALA A 1 90 ? -24.857 -11.980 -2.179 1.00 56.34 90 ALA A C 1
ATOM 693 O O . ALA A 1 90 ? -25.877 -11.609 -2.767 1.00 56.34 90 ALA A O 1
ATOM 694 N N . ARG A 1 91 ? -24.616 -11.621 -0.910 1.00 54.59 91 ARG A N 1
ATOM 695 C CA . ARG A 1 91 ? -25.515 -10.740 -0.144 1.00 54.59 91 ARG A CA 1
ATOM 696 C C . ARG A 1 91 ? -25.575 -9.322 -0.708 1.00 54.59 91 ARG A C 1
ATOM 698 O O . ARG A 1 91 ? -26.663 -8.750 -0.746 1.00 54.59 91 ARG A O 1
ATOM 7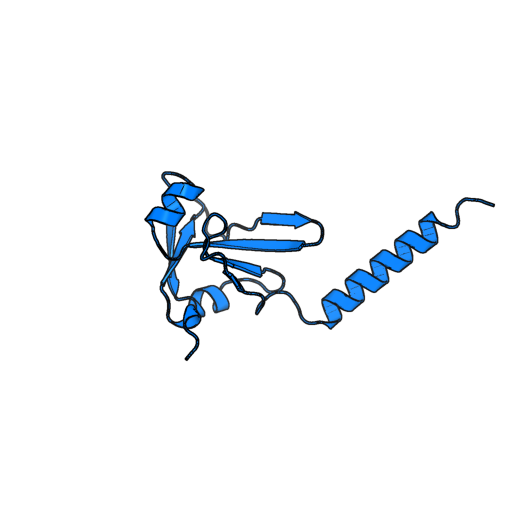05 N N . ALA A 1 92 ? -24.453 -8.773 -1.171 1.00 54.59 92 ALA A N 1
ATOM 706 C CA . ALA A 1 92 ? -24.421 -7.452 -1.794 1.00 54.59 92 ALA A CA 1
ATOM 707 C C . ALA A 1 92 ? -25.251 -7.410 -3.096 1.00 54.59 92 ALA A C 1
ATOM 709 O O . ALA A 1 92 ? -26.076 -6.511 -3.269 1.00 54.59 92 ALA A O 1
ATOM 710 N N . TRP A 1 93 ? -25.136 -8.428 -3.960 1.00 51.59 93 TRP A N 1
ATOM 711 C CA . TRP A 1 93 ? -25.942 -8.541 -5.188 1.00 51.59 93 TRP A CA 1
ATOM 712 C C . TRP A 1 93 ? -27.438 -8.741 -4.913 1.00 51.59 93 TRP A C 1
ATOM 714 O O . TRP A 1 93 ? -28.276 -8.140 -5.589 1.00 51.59 93 TRP A O 1
ATOM 724 N N . ALA A 1 94 ? -27.792 -9.527 -3.891 1.00 59.78 94 ALA A N 1
ATOM 725 C CA . ALA A 1 94 ? -29.185 -9.709 -3.483 1.00 59.78 94 ALA A CA 1
ATOM 726 C C . ALA A 1 94 ? -29.830 -8.385 -3.028 1.00 59.78 94 ALA A C 1
ATOM 728 O O . ALA A 1 94 ? -30.963 -8.078 -3.400 1.00 59.78 94 ALA A O 1
ATOM 729 N N . GLN A 1 95 ? -29.095 -7.561 -2.275 1.00 53.72 95 GLN A N 1
ATOM 730 C CA . GLN A 1 95 ? -29.581 -6.261 -1.802 1.00 53.72 95 GLN A CA 1
ATOM 731 C C . GLN A 1 95 ? -29.683 -5.215 -2.923 1.00 53.72 95 GLN A C 1
ATOM 733 O O . GLN A 1 95 ? -30.613 -4.406 -2.922 1.00 53.72 95 GLN A O 1
ATOM 738 N N . ALA A 1 96 ? -28.777 -5.244 -3.904 1.00 50.88 96 ALA A N 1
ATOM 739 C CA . ALA A 1 96 ? -28.847 -4.381 -5.083 1.00 50.88 96 ALA A CA 1
ATOM 740 C C . ALA A 1 96 ? -30.053 -4.722 -5.987 1.00 50.88 96 ALA A C 1
ATOM 742 O O . ALA A 1 96 ? -30.747 -3.822 -6.465 1.00 50.88 96 ALA A O 1
ATOM 743 N N . GLY A 1 97 ? -30.371 -6.013 -6.159 1.00 51.91 97 GLY A N 1
ATOM 744 C CA . GLY A 1 97 ? -31.558 -6.461 -6.901 1.00 51.91 97 GLY A CA 1
ATOM 745 C C . GLY A 1 97 ? -32.885 -6.070 -6.237 1.00 51.91 97 GLY A C 1
ATOM 746 O O . GLY A 1 97 ? -33.846 -5.721 -6.923 1.00 51.91 97 GLY A O 1
ATOM 747 N N . GLU A 1 98 ? -32.930 -6.064 -4.903 1.00 54.91 98 GLU A N 1
ATOM 748 C CA . GLU A 1 98 ? -34.091 -5.627 -4.115 1.00 54.91 98 GLU A CA 1
ATOM 749 C C . GLU A 1 98 ? -34.373 -4.124 -4.287 1.00 54.91 98 GLU A C 1
ATOM 751 O O . GLU A 1 98 ? -35.527 -3.720 -4.444 1.00 54.91 98 GLU A O 1
ATOM 756 N N . ARG A 1 99 ? -33.319 -3.292 -4.324 1.00 52.34 99 ARG A N 1
ATOM 757 C CA . ARG A 1 99 ? -33.433 -1.843 -4.575 1.00 52.34 99 ARG A CA 1
ATOM 758 C C . ARG A 1 99 ? -33.975 -1.551 -5.976 1.00 52.34 99 ARG A C 1
ATOM 760 O O . ARG A 1 99 ? -34.927 -0.788 -6.105 1.00 52.34 99 ARG A O 1
ATOM 767 N N . ARG A 1 100 ? -33.482 -2.259 -6.997 1.00 52.31 100 ARG A N 1
ATOM 768 C CA . ARG A 1 100 ? -33.938 -2.105 -8.390 1.00 52.31 100 ARG A CA 1
ATOM 769 C C . ARG A 1 100 ? -35.402 -2.517 -8.599 1.00 52.31 100 ARG A C 1
ATOM 771 O O . ARG A 1 100 ? -36.093 -1.934 -9.429 1.00 52.31 100 ARG A O 1
ATOM 778 N N . ARG A 1 101 ? -35.905 -3.488 -7.826 1.00 55.41 101 ARG A N 1
ATOM 779 C CA . ARG A 1 101 ? -37.322 -3.900 -7.857 1.00 55.41 101 ARG A CA 1
ATOM 780 C C . ARG A 1 101 ? -38.245 -2.867 -7.210 1.00 55.41 101 ARG A C 1
ATOM 782 O O . ARG A 1 101 ? -39.354 -2.665 -7.688 1.00 55.41 101 ARG A O 1
ATOM 789 N N . ARG A 1 102 ? -37.781 -2.200 -6.148 1.00 55.34 102 ARG A N 1
ATOM 790 C CA . ARG A 1 102 ? -38.515 -1.100 -5.500 1.00 55.34 102 ARG A CA 1
ATOM 791 C C . ARG A 1 102 ? -38.557 0.153 -6.372 1.00 55.34 102 ARG A C 1
ATOM 793 O O . ARG A 1 102 ? -39.586 0.812 -6.418 1.00 55.34 102 ARG A O 1
ATOM 800 N N . GLU A 1 103 ? -37.486 0.439 -7.104 1.00 52.62 103 GLU A N 1
ATOM 801 C CA . GLU A 1 103 ? -37.431 1.557 -8.057 1.00 52.62 103 GLU A CA 1
ATOM 802 C C . GLU A 1 103 ? -38.230 1.278 -9.346 1.00 52.62 103 GLU A C 1
ATOM 804 O O . GLU A 1 103 ? -38.779 2.203 -9.937 1.00 52.62 103 GLU A O 1
ATOM 809 N N . GLY A 1 104 ? -38.380 0.009 -9.746 1.00 53.47 104 GLY A N 1
ATOM 810 C CA . GLY A 1 104 ? -39.217 -0.411 -10.879 1.00 53.47 104 GLY A CA 1
ATOM 811 C C . GLY A 1 104 ? -40.718 -0.558 -10.586 1.00 53.47 104 GLY A C 1
ATOM 812 O O . GLY A 1 104 ? -41.478 -0.822 -11.512 1.00 53.47 104 GLY A O 1
ATOM 813 N N . SER A 1 105 ? -41.161 -0.395 -9.333 1.00 56.19 105 SER A N 1
ATOM 814 C CA . SER A 1 105 ? -42.574 -0.535 -8.934 1.00 56.19 105 SER A CA 1
ATOM 815 C C . SER A 1 105 ? -43.317 0.808 -8.806 1.00 56.19 105 SER A C 1
ATOM 817 O O . SER A 1 105 ? -44.444 0.828 -8.319 1.00 56.19 105 SER A O 1
ATOM 819 N N . THR A 1 106 ? -42.702 1.915 -9.244 1.00 54.34 106 THR A N 1
ATOM 820 C CA . THR A 1 106 ? -43.247 3.290 -9.166 1.00 54.34 106 THR A CA 1
ATOM 821 C C . THR A 1 106 ? -43.840 3.793 -10.495 1.00 54.34 106 THR A C 1
ATOM 823 O O . THR A 1 106 ? -44.096 4.983 -10.649 1.00 54.34 106 THR A O 1
ATOM 826 N N . THR A 1 107 ? -44.144 2.912 -11.454 1.00 53.00 107 THR A N 1
ATOM 827 C CA . THR A 1 107 ? -44.923 3.315 -12.639 1.00 53.00 107 THR A CA 1
ATOM 828 C C . THR A 1 107 ? -45.903 2.227 -13.072 1.00 53.00 107 THR A C 1
ATOM 830 O O . THR A 1 107 ? -45.559 1.388 -13.902 1.00 53.00 107 THR A O 1
ATOM 833 N N . ALA A 1 108 ? -47.105 2.250 -12.486 1.00 43.59 108 ALA A N 1
ATOM 834 C CA . ALA A 1 108 ? -48.424 2.024 -13.104 1.00 43.59 108 ALA A CA 1
ATOM 835 C C . ALA A 1 108 ? -49.493 1.905 -12.008 1.00 43.59 108 ALA A C 1
ATOM 837 O O . ALA A 1 108 ? -49.303 1.073 -11.093 1.00 43.59 108 ALA A O 1
#